Protein AF-A0A7V9TBC5-F1 (afdb_monomer)

pLDDT: mean 76.81, std 22.96, range [33.22, 98.06]

Nearest PDB structures (foldseek):
  3rsm-assembly1_A  TM=4.789E-01  e=1.486E-01  Pseudomonas aeruginosa
  1k2y-assembly1_X  TM=3.324E-01  e=2.101E-01  Pseudomonas aeruginosa
  2fkm-assembly1_X  TM=3.530E-01  e=4.716E-01  Pseudomonas aeruginosa
  2f7l-assembly1_A  TM=4.550E-01  e=7.484E-01  Sulfurisphaera tokodaii
  3uw2-assembly1_A  TM=4.011E-01  e=8.899E-01  Burkholderia thailandensis E264

Foldseek 3Di:
DDDDDDDDDDDPPPPPPPPPPDDDLQDLVNVQVVQWAFPAWDADPVGQIWTKTKGQAALVVVVVVSCVSAPFQFWDQDPQGIWGHHPFWIWGWGQDPPNRIIMITIGTPVSRQVVCCVVCVNDTDDDPDPHPPPPDDDDPPDD

Structure (mmCIF, N/CA/C/O backbone):
data_AF-A0A7V9TBC5-F1
#
_entry.id   AF-A0A7V9TBC5-F1
#
loop_
_atom_site.group_PDB
_atom_site.id
_atom_site.type_symbol
_atom_site.label_atom_id
_atom_site.label_alt_id
_atom_site.label_comp_id
_atom_site.label_asym_id
_atom_site.label_entity_id
_atom_site.label_seq_id
_atom_site.pdbx_PDB_ins_code
_atom_site.Cartn_x
_atom_site.Cartn_y
_atom_site.Cartn_z
_atom_site.occupancy
_atom_site.B_iso_or_equiv
_atom_site.auth_seq_id
_atom_site.auth_comp_id
_atom_site.auth_asym_id
_atom_site.auth_atom_id
_atom_site.pdbx_PDB_model_num
ATOM 1 N N . MET A 1 1 ? -23.767 -55.597 24.411 1.00 37.78 1 MET A N 1
ATOM 2 C CA . MET A 1 1 ? -22.434 -55.248 23.877 1.00 37.78 1 MET A CA 1
ATOM 3 C C . MET A 1 1 ? -22.342 -53.733 23.796 1.00 37.78 1 MET A C 1
ATOM 5 O O . MET A 1 1 ? -23.174 -53.163 23.113 1.00 37.78 1 MET A O 1
ATOM 9 N N . LYS A 1 2 ? -21.402 -53.155 24.565 1.00 33.22 2 LYS A N 1
ATOM 10 C CA . LYS A 1 2 ? -20.698 -51.860 24.407 1.00 33.22 2 LYS A CA 1
ATOM 11 C C . LYS A 1 2 ? -21.529 -50.672 23.882 1.00 33.22 2 LYS A C 1
ATOM 13 O O . LYS A 1 2 ? -21.899 -50.644 22.720 1.00 33.22 2 LYS A O 1
ATOM 18 N N . SER A 1 3 ? -21.902 -49.723 24.746 1.00 36.69 3 SER A N 1
ATOM 19 C CA . SER A 1 3 ? -21.125 -48.486 25.004 1.00 36.69 3 SER A CA 1
ATOM 20 C C . SER A 1 3 ? -20.846 -47.744 23.686 1.00 36.69 3 SER A C 1
ATOM 22 O O . SER A 1 3 ? -20.111 -48.254 22.853 1.00 36.69 3 SER A O 1
ATOM 24 N N . ILE A 1 4 ? -21.381 -46.548 23.446 1.00 42.41 4 ILE A N 1
ATOM 25 C CA . ILE A 1 4 ? -20.776 -45.307 23.948 1.00 42.41 4 ILE A CA 1
ATOM 26 C C . ILE A 1 4 ? -21.774 -44.142 23.778 1.00 42.41 4 ILE A C 1
ATOM 28 O O . ILE A 1 4 ? -22.204 -43.824 22.673 1.00 42.41 4 ILE A O 1
ATOM 32 N N . LEU A 1 5 ? -22.091 -43.495 24.900 1.00 42.94 5 LEU A N 1
ATOM 33 C CA . LEU A 1 5 ? -22.473 -42.088 24.982 1.00 42.94 5 LEU A CA 1
ATOM 34 C C . LEU A 1 5 ? -21.192 -41.255 24.840 1.00 42.94 5 LEU A C 1
ATOM 36 O O . LEU A 1 5 ? -20.307 -41.400 25.681 1.00 42.94 5 LEU A O 1
ATOM 40 N N . ILE A 1 6 ? -21.100 -40.364 23.850 1.00 44.59 6 ILE A N 1
ATOM 41 C CA . ILE A 1 6 ? -20.259 -39.160 23.947 1.00 44.59 6 ILE A CA 1
ATOM 42 C C . ILE A 1 6 ? -21.130 -37.970 23.557 1.00 44.59 6 ILE A C 1
ATOM 44 O O . ILE A 1 6 ? -21.448 -37.739 22.394 1.00 44.59 6 ILE A O 1
ATOM 48 N N . ALA A 1 7 ? -21.548 -37.260 24.597 1.00 40.09 7 ALA A N 1
ATOM 49 C CA . ALA A 1 7 ? -21.938 -35.866 24.553 1.00 40.09 7 ALA A CA 1
ATOM 50 C C . ALA A 1 7 ? -20.683 -34.971 24.504 1.00 40.09 7 ALA A C 1
ATOM 52 O O . ALA A 1 7 ? -19.588 -35.439 24.812 1.00 40.09 7 ALA A O 1
ATOM 53 N N . LEU A 1 8 ? -20.903 -33.673 24.245 1.00 38.28 8 LEU A N 1
ATOM 54 C CA . LEU A 1 8 ? -19.927 -32.569 24.223 1.00 38.28 8 LEU A CA 1
ATOM 55 C C . LEU A 1 8 ? -18.965 -32.599 23.027 1.00 38.28 8 LEU A C 1
ATOM 57 O O . LEU A 1 8 ? -18.506 -33.645 22.606 1.00 38.28 8 LEU A O 1
ATOM 61 N N . ALA A 1 9 ? -18.501 -31.499 22.458 1.00 37.81 9 ALA A N 1
ATOM 62 C CA . ALA A 1 9 ? -18.760 -30.065 22.500 1.00 37.81 9 ALA A CA 1
ATOM 63 C C . ALA A 1 9 ? -17.733 -29.490 21.493 1.00 37.81 9 ALA A C 1
ATOM 65 O O . ALA A 1 9 ? -16.759 -30.163 21.167 1.00 37.81 9 ALA A O 1
ATOM 66 N N . LEU A 1 10 ? -17.896 -28.237 21.062 1.00 42.50 10 LEU A N 1
ATOM 67 C CA . LEU A 1 10 ? -16.826 -27.432 20.445 1.00 42.50 10 LEU A CA 1
ATOM 68 C C . LEU A 1 10 ? -16.307 -27.885 19.070 1.00 42.50 10 LEU A C 1
ATOM 70 O O . LEU A 1 10 ? -15.220 -28.435 18.983 1.00 42.50 10 LEU A O 1
ATOM 74 N N . ILE A 1 11 ? -16.971 -27.459 17.990 1.00 45.16 11 ILE A N 1
ATOM 75 C CA . ILE A 1 11 ? -16.248 -26.859 16.848 1.00 45.16 11 ILE A CA 1
ATOM 76 C C . ILE A 1 11 ? -17.048 -25.646 16.336 1.00 45.16 11 ILE A C 1
ATOM 78 O O . ILE A 1 11 ? -17.446 -25.546 15.179 1.00 45.16 11 ILE A O 1
ATOM 82 N N . GLY A 1 12 ? -17.312 -24.697 17.236 1.00 40.31 12 GLY A N 1
ATOM 83 C CA . GLY A 1 12 ? -17.426 -23.296 16.836 1.00 40.31 12 GLY A CA 1
ATOM 84 C C . GLY A 1 12 ? -16.008 -22.783 16.576 1.00 40.31 12 GLY A C 1
ATOM 85 O O . GLY A 1 12 ? -15.129 -23.037 17.391 1.00 40.31 12 GLY A O 1
ATOM 86 N N . ALA A 1 13 ? -15.789 -22.106 15.446 1.00 46.34 13 ALA A N 1
ATOM 87 C CA . ALA A 1 13 ? -14.497 -21.590 14.953 1.00 46.34 13 ALA A CA 1
ATOM 88 C C . ALA A 1 13 ? -13.567 -22.556 14.174 1.00 46.34 13 ALA A C 1
ATOM 90 O O . ALA A 1 13 ? -12.395 -22.249 13.990 1.00 46.34 13 ALA A O 1
ATOM 91 N N . GLY A 1 14 ? -14.074 -23.671 13.631 1.00 34.66 14 GLY A N 1
ATOM 92 C CA . GLY A 1 14 ? -13.316 -24.524 12.687 1.00 34.66 14 GLY A CA 1
ATOM 93 C C . GLY A 1 14 ? -13.740 -24.419 11.213 1.00 34.66 14 GLY A C 1
ATOM 94 O O . GLY A 1 14 ? -13.066 -24.950 10.337 1.00 34.66 14 GLY A O 1
ATOM 95 N N . GLY A 1 15 ? -14.854 -23.738 10.921 1.00 37.12 15 GLY A N 1
ATOM 96 C CA . GLY A 1 15 ? -15.493 -23.747 9.595 1.00 37.12 15 GLY A CA 1
ATOM 97 C C . GLY A 1 15 ? -14.903 -22.797 8.545 1.00 37.12 15 GLY A C 1
ATOM 98 O O . GLY A 1 15 ? -15.293 -22.872 7.386 1.00 37.12 15 GLY A O 1
ATOM 99 N N . LEU A 1 16 ? -13.967 -21.917 8.913 1.00 51.25 16 LEU A N 1
ATOM 100 C CA . LEU A 1 16 ? -13.385 -20.928 7.986 1.00 51.25 16 LEU A CA 1
ATOM 101 C C . LEU A 1 16 ? -11.979 -21.296 7.484 1.00 51.25 16 LEU A C 1
ATOM 103 O O . LEU A 1 16 ? -11.445 -20.611 6.618 1.00 51.25 16 LEU A O 1
ATOM 107 N N . GLY A 1 17 ? -11.378 -22.372 8.004 1.00 44.44 17 GLY A N 1
ATOM 108 C CA . GLY A 1 17 ? -9.980 -22.715 7.719 1.00 44.44 17 GLY A CA 1
ATOM 109 C C . GLY A 1 17 ? -9.754 -23.679 6.551 1.00 44.44 17 GLY A C 1
ATOM 110 O O . GLY A 1 17 ? -8.648 -23.723 6.023 1.00 44.44 17 GLY A O 1
ATOM 111 N N . LEU A 1 18 ? -10.765 -24.451 6.129 1.00 45.06 18 LEU A N 1
ATOM 112 C CA . LEU A 1 18 ? -10.540 -25.575 5.203 1.00 45.06 18 LEU A CA 1
ATOM 113 C C . LEU A 1 18 ? -10.957 -25.333 3.744 1.00 45.06 18 LEU A C 1
ATOM 115 O O . LEU A 1 18 ? -10.653 -26.159 2.890 1.00 45.06 18 LEU A O 1
ATOM 119 N N . PHE A 1 19 ? -11.609 -24.211 3.425 1.00 47.44 19 PHE A N 1
ATOM 120 C CA . PHE A 1 19 ? -12.042 -23.924 2.046 1.00 47.44 19 PHE A CA 1
ATOM 121 C C . PHE A 1 19 ? -10.974 -23.246 1.171 1.00 47.44 19 PHE A C 1
ATOM 123 O O . PHE A 1 19 ? -11.172 -23.082 -0.030 1.00 47.44 19 PHE A O 1
ATOM 130 N N . TRP A 1 20 ? -9.822 -22.882 1.739 1.00 46.56 20 TRP A N 1
ATOM 131 C CA . TRP A 1 20 ? -8.778 -22.127 1.034 1.00 46.56 20 TRP A CA 1
ATOM 132 C C . TRP A 1 20 ? -7.728 -22.981 0.309 1.00 46.56 20 TRP A C 1
ATOM 134 O O . TRP A 1 20 ? -6.818 -22.436 -0.310 1.00 46.56 20 TRP A O 1
ATOM 144 N N . VAL A 1 21 ? -7.829 -24.313 0.352 1.00 49.62 21 VAL A N 1
ATOM 145 C CA . VAL A 1 21 ? -6.739 -25.184 -0.125 1.00 49.62 21 VAL A CA 1
ATOM 146 C C . VAL A 1 21 ? -6.696 -25.327 -1.657 1.00 49.62 21 VAL A C 1
ATOM 148 O O . VAL A 1 21 ? -5.642 -25.660 -2.190 1.00 49.62 21 VAL A O 1
ATOM 151 N N . LEU A 1 22 ? -7.776 -25.036 -2.396 1.00 49.25 22 LEU A N 1
ATOM 152 C CA . LEU A 1 22 ? -7.843 -25.293 -3.852 1.00 49.25 22 LEU A CA 1
ATOM 153 C C . LEU A 1 22 ? -8.543 -24.194 -4.679 1.00 49.25 22 LEU A C 1
ATOM 155 O O . LEU A 1 22 ? -8.972 -24.446 -5.803 1.00 49.25 22 LEU A O 1
ATOM 159 N N . GLY A 1 23 ? -8.665 -22.973 -4.151 1.00 42.50 23 GLY A N 1
ATOM 160 C CA . GLY A 1 23 ? -9.149 -21.832 -4.935 1.00 42.50 23 GLY A CA 1
ATOM 161 C C . GLY A 1 23 ? -8.077 -21.312 -5.906 1.00 42.50 23 GLY A C 1
ATOM 162 O O . GLY A 1 23 ? -6.883 -21.450 -5.616 1.00 42.50 23 GLY A O 1
ATOM 163 N N . PRO A 1 24 ? -8.452 -20.701 -7.049 1.00 49.41 24 PRO A N 1
ATOM 164 C CA . PRO A 1 24 ? -7.499 -19.933 -7.848 1.00 49.41 24 PRO A CA 1
ATOM 165 C C . PRO A 1 24 ? -6.772 -18.955 -6.920 1.00 49.41 24 PRO A C 1
ATOM 167 O O . PRO A 1 24 ? -7.405 -18.327 -6.072 1.00 49.41 24 PRO A O 1
ATOM 170 N N . ARG A 1 25 ? -5.439 -18.881 -7.030 1.00 62.03 25 ARG A N 1
ATOM 171 C CA . ARG A 1 25 ? -4.626 -17.953 -6.234 1.00 62.03 25 ARG A CA 1
ATOM 172 C C . ARG A 1 25 ? -5.065 -16.533 -6.592 1.00 62.03 25 ARG A C 1
ATOM 174 O O . ARG A 1 25 ? -4.613 -16.004 -7.603 1.00 62.03 25 ARG A O 1
ATOM 181 N N . GLU A 1 26 ? -5.988 -15.976 -5.809 1.00 78.81 26 GLU A N 1
ATOM 182 C CA . GLU A 1 26 ? -6.455 -14.593 -5.918 1.00 78.81 26 GLU A CA 1
ATOM 183 C C . GLU A 1 26 ? -5.215 -13.694 -5.961 1.00 78.81 26 GLU A C 1
ATOM 185 O O . GLU A 1 26 ? -4.265 -13.905 -5.201 1.00 78.81 26 GLU A O 1
ATOM 190 N N . SER A 1 27 ? -5.140 -12.767 -6.913 1.00 88.31 27 SER A N 1
ATOM 191 C CA . SER A 1 27 ? -4.017 -11.838 -6.954 1.00 88.31 27 SER A CA 1
ATOM 192 C C . SER A 1 27 ? -4.255 -10.686 -5.977 1.00 88.31 27 SER A C 1
ATOM 194 O O . SER A 1 27 ? -5.389 -10.366 -5.632 1.00 88.31 27 SER A O 1
ATOM 196 N N . VAL A 1 28 ? -3.186 -9.988 -5.584 1.00 91.94 28 VAL A N 1
ATOM 197 C CA . VAL A 1 28 ? -3.285 -8.753 -4.780 1.00 91.94 28 VAL A CA 1
ATOM 198 C C . VAL A 1 28 ? -4.228 -7.730 -5.426 1.00 91.94 28 VAL A C 1
ATOM 200 O O . VAL A 1 28 ? -4.934 -7.008 -4.726 1.00 91.94 28 VAL A O 1
ATOM 203 N N . ARG A 1 29 ? -4.249 -7.676 -6.764 1.00 93.44 29 ARG A N 1
ATOM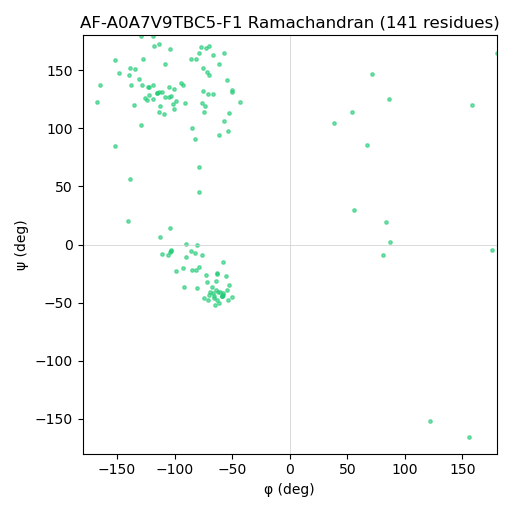 204 C CA . ARG A 1 29 ? -5.168 -6.822 -7.519 1.00 93.44 29 ARG A CA 1
ATOM 205 C C . ARG A 1 29 ? -6.613 -7.257 -7.314 1.00 93.44 29 ARG A C 1
ATOM 207 O O . ARG A 1 29 ? -7.419 -6.426 -6.918 1.00 93.44 29 ARG A O 1
ATOM 214 N N . ASP A 1 30 ? -6.905 -8.538 -7.522 1.00 93.00 30 ASP A N 1
ATOM 215 C CA . ASP A 1 30 ? -8.263 -9.076 -7.384 1.00 93.00 30 ASP A CA 1
ATOM 216 C C . ASP A 1 30 ? -8.790 -8.875 -5.958 1.00 93.00 30 ASP A C 1
ATOM 218 O O . ASP A 1 30 ? -9.924 -8.436 -5.768 1.00 93.00 30 ASP A O 1
ATOM 222 N N . TYR A 1 31 ? -7.932 -9.084 -4.954 1.00 93.06 31 TYR A N 1
ATOM 223 C CA . TYR A 1 31 ? -8.268 -8.831 -3.556 1.00 93.06 31 TYR A CA 1
ATOM 224 C C . TYR A 1 31 ? -8.658 -7.366 -3.311 1.00 93.06 31 TYR A C 1
ATOM 226 O O . TYR A 1 31 ? -9.645 -7.086 -2.623 1.00 93.06 31 TYR A O 1
ATOM 234 N N . LEU A 1 32 ? -7.904 -6.414 -3.870 1.00 95.19 32 LEU A N 1
ATOM 235 C CA . LEU A 1 32 ? -8.209 -4.985 -3.754 1.00 95.19 32 LEU A CA 1
ATOM 236 C C . LEU A 1 32 ? -9.468 -4.599 -4.535 1.00 95.19 32 LEU A C 1
ATOM 238 O O . LEU A 1 32 ? -10.282 -3.850 -4.003 1.00 95.19 32 LEU A O 1
ATOM 242 N N . ASP A 1 33 ? -9.662 -5.131 -5.741 1.00 95.19 33 ASP A N 1
ATOM 243 C CA . ASP A 1 33 ? -10.858 -4.889 -6.560 1.00 95.19 33 ASP A CA 1
ATOM 244 C C . ASP A 1 33 ? -12.133 -5.435 -5.893 1.00 95.19 33 ASP A C 1
ATOM 246 O O . ASP A 1 33 ? -13.209 -4.858 -6.035 1.00 95.19 33 ASP A O 1
ATOM 250 N N . LYS A 1 34 ? -12.014 -6.521 -5.122 1.00 94.81 34 LYS A N 1
ATOM 251 C CA . LYS A 1 34 ? -13.117 -7.128 -4.369 1.00 94.81 34 LYS A CA 1
ATOM 252 C C . LYS A 1 34 ? -13.412 -6.422 -3.046 1.00 94.81 34 LYS A C 1
ATOM 254 O O . LYS A 1 34 ? -14.567 -6.354 -2.629 1.00 94.81 34 LYS A O 1
ATOM 259 N N . THR A 1 35 ? -12.377 -5.955 -2.350 1.00 94.94 35 THR A N 1
ATOM 260 C CA . THR A 1 35 ? -12.490 -5.466 -0.961 1.00 94.94 35 THR A CA 1
ATOM 261 C C . THR A 1 35 ? -12.583 -3.943 -0.871 1.00 94.94 35 THR A C 1
ATOM 263 O O . THR A 1 35 ? -13.071 -3.410 0.127 1.00 94.94 35 THR A O 1
ATOM 266 N N . CYS A 1 36 ? -12.107 -3.233 -1.891 1.00 96.56 36 CYS A N 1
ATOM 267 C CA . CYS A 1 36 ? -12.031 -1.780 -1.927 1.00 96.56 36 CYS A CA 1
ATOM 268 C C . CYS A 1 36 ? -12.701 -1.227 -3.187 1.00 96.56 36 CYS A C 1
ATOM 270 O O . CYS A 1 36 ? -12.855 -1.903 -4.200 1.00 96.56 36 CYS A O 1
ATOM 272 N N . ARG A 1 37 ? -13.063 0.053 -3.149 1.00 97.25 37 ARG A N 1
ATOM 273 C CA . ARG A 1 37 ? -13.610 0.763 -4.304 1.00 97.25 37 ARG A CA 1
ATOM 274 C C . ARG A 1 37 ? -12.475 1.417 -5.081 1.00 97.25 37 ARG A C 1
ATOM 276 O O . ARG A 1 37 ? -11.766 2.257 -4.532 1.00 97.25 37 ARG A O 1
ATOM 283 N N . SER A 1 38 ? -12.309 1.089 -6.362 1.00 96.44 38 SER A N 1
ATOM 284 C CA . SER A 1 38 ? -11.339 1.798 -7.207 1.00 96.44 38 SER A CA 1
ATOM 285 C C . SER A 1 38 ? -11.780 3.252 -7.416 1.00 96.44 38 SER A C 1
ATOM 287 O O . SER A 1 38 ? -12.922 3.515 -7.785 1.00 96.44 38 SER A O 1
ATOM 289 N N . THR A 1 39 ? -10.873 4.197 -7.174 1.00 96.75 39 THR A N 1
ATOM 290 C CA . THR A 1 39 ? -11.118 5.647 -7.284 1.00 96.75 39 THR A CA 1
ATOM 291 C C . THR A 1 39 ? -10.343 6.297 -8.432 1.00 96.75 39 THR A C 1
ATOM 293 O O . THR A 1 39 ? -10.370 7.515 -8.586 1.00 96.75 39 THR A O 1
ATOM 296 N N . GLY A 1 40 ? -9.664 5.496 -9.260 1.00 95.75 40 GLY A N 1
ATOM 297 C CA . GLY A 1 40 ? -8.975 5.945 -10.470 1.00 95.75 40 GLY A CA 1
ATOM 298 C C . GLY A 1 40 ? -7.484 5.618 -10.473 1.00 95.75 40 GLY A C 1
ATOM 299 O O . GLY A 1 40 ? -7.042 4.638 -9.873 1.00 95.75 40 GLY A O 1
ATOM 300 N N . ILE A 1 41 ? -6.705 6.436 -11.182 1.00 96.38 41 ILE A N 1
ATOM 301 C CA . ILE A 1 41 ? -5.254 6.288 -11.325 1.00 96.38 41 ILE A CA 1
ATOM 302 C C . ILE A 1 41 ? -4.565 7.491 -10.676 1.00 96.38 41 ILE A C 1
ATOM 304 O O . ILE A 1 41 ? -4.930 8.640 -10.913 1.00 96.38 41 ILE A O 1
ATOM 308 N N . ALA A 1 42 ? -3.578 7.212 -9.835 1.00 94.75 42 ALA A N 1
ATOM 309 C CA . ALA A 1 42 ? -2.611 8.165 -9.329 1.00 94.75 42 ALA A CA 1
ATOM 310 C C . ALA A 1 42 ? -1.380 8.149 -10.236 1.00 94.75 42 ALA A C 1
ATOM 312 O O . ALA A 1 42 ? -0.905 7.074 -10.605 1.00 94.75 42 ALA A O 1
ATOM 313 N N . THR A 1 43 ? -0.853 9.325 -10.549 1.00 93.50 43 THR A N 1
ATOM 314 C CA . THR A 1 43 ? 0.376 9.479 -11.328 1.00 93.50 43 THR A CA 1
ATOM 315 C C . THR A 1 43 ? 1.362 10.281 -10.493 1.00 93.50 43 THR A C 1
ATOM 317 O O . THR A 1 43 ? 0.982 11.320 -9.949 1.00 93.50 43 THR A O 1
ATOM 320 N N . ASP A 1 44 ? 2.588 9.789 -10.338 1.00 86.81 44 ASP A N 1
ATOM 321 C CA . ASP A 1 44 ? 3.655 10.553 -9.687 1.00 86.81 44 ASP A CA 1
ATOM 322 C C . ASP A 1 44 ? 4.248 11.597 -10.662 1.00 86.81 44 ASP A C 1
ATOM 324 O O . ASP A 1 44 ? 4.018 11.501 -11.871 1.00 86.81 44 ASP A O 1
ATOM 328 N N . PRO A 1 45 ? 5.019 12.595 -10.189 1.00 83.12 45 PRO A N 1
ATOM 329 C CA . PRO A 1 45 ? 5.639 13.598 -11.061 1.00 83.12 45 PRO A CA 1
ATOM 330 C C . PRO A 1 45 ? 6.523 13.019 -12.180 1.00 83.12 45 PRO A C 1
ATOM 332 O O . PRO A 1 45 ? 6.655 13.641 -13.230 1.00 83.12 45 PRO A O 1
ATOM 335 N N . GLY A 1 46 ? 7.103 11.831 -11.981 1.00 81.94 46 GLY A N 1
ATOM 336 C CA . GLY A 1 46 ? 7.879 11.092 -12.979 1.00 81.94 46 GLY A CA 1
ATOM 337 C C . GLY A 1 46 ? 7.044 10.297 -13.992 1.00 81.94 46 GLY A C 1
ATOM 338 O O . GLY A 1 46 ? 7.614 9.664 -14.877 1.00 81.94 46 GLY A O 1
ATOM 339 N N . GLY A 1 47 ? 5.709 10.318 -13.897 1.00 88.62 47 GLY A N 1
ATOM 340 C CA . GLY A 1 47 ? 4.798 9.668 -14.846 1.00 88.62 47 GLY A CA 1
ATOM 341 C C . GLY A 1 47 ? 4.482 8.196 -14.555 1.00 88.62 47 GLY A C 1
ATOM 342 O O . GLY A 1 47 ? 3.731 7.567 -15.307 1.00 88.62 47 GLY A O 1
ATOM 343 N N . SER A 1 48 ? 5.000 7.631 -13.467 1.00 90.44 48 SER A N 1
ATOM 344 C CA . SER A 1 48 ? 4.645 6.289 -12.998 1.00 90.44 48 SER A CA 1
ATOM 345 C C . SER A 1 48 ? 3.219 6.294 -12.467 1.00 90.44 48 SER A C 1
ATOM 347 O O . SER A 1 48 ? 2.744 7.273 -11.890 1.00 90.44 48 SER A O 1
ATOM 349 N N . ARG A 1 49 ? 2.512 5.182 -12.665 1.00 93.75 49 ARG A N 1
ATOM 350 C CA . ARG A 1 49 ? 1.081 5.083 -12.374 1.00 93.75 49 ARG A CA 1
ATOM 351 C C . ARG A 1 49 ? 0.815 4.030 -11.313 1.00 93.75 49 ARG A C 1
ATOM 353 O O . ARG A 1 49 ? 1.328 2.919 -11.397 1.00 93.75 49 ARG A O 1
ATOM 360 N N . ALA A 1 50 ? -0.068 4.354 -10.380 1.00 96.38 50 ALA A N 1
ATOM 361 C CA . ALA A 1 50 ? -0.644 3.407 -9.442 1.00 96.38 50 ALA A CA 1
ATOM 362 C C . ALA A 1 50 ? -2.166 3.527 -9.468 1.00 96.38 50 ALA A C 1
ATOM 364 O O . ALA A 1 50 ? -2.719 4.625 -9.470 1.00 96.38 50 ALA A O 1
ATOM 365 N N . ARG A 1 51 ? -2.879 2.406 -9.462 1.00 97.25 51 ARG A N 1
ATOM 366 C CA . ARG A 1 51 ? -4.328 2.418 -9.277 1.00 97.25 51 ARG A CA 1
ATOM 367 C C . ARG A 1 51 ? -4.645 2.782 -7.833 1.00 97.25 51 ARG A C 1
ATOM 369 O O . ARG A 1 51 ? -4.091 2.188 -6.912 1.00 97.25 51 ARG A O 1
ATOM 376 N N . ARG A 1 52 ? -5.530 3.757 -7.649 1.00 98.06 52 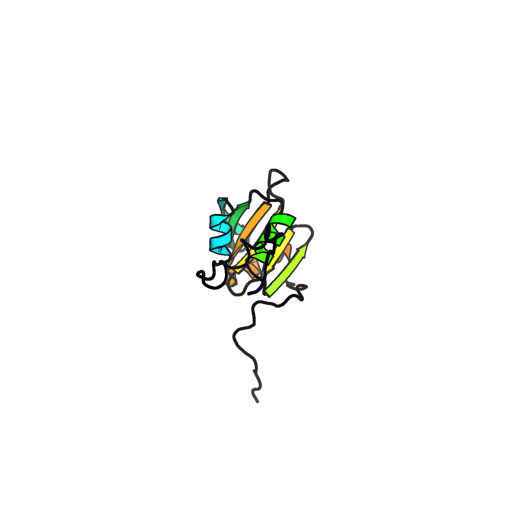ARG A N 1
ATOM 377 C CA . ARG A 1 52 ? -5.980 4.222 -6.340 1.00 98.06 52 ARG A CA 1
ATOM 378 C C . ARG A 1 52 ? -7.271 3.508 -5.949 1.00 98.06 52 ARG A C 1
ATOM 380 O O . ARG A 1 52 ? -8.171 3.321 -6.774 1.00 98.06 52 ARG A O 1
ATOM 387 N N . TYR A 1 53 ? -7.351 3.144 -4.680 1.00 98.06 53 TYR A N 1
ATOM 388 C CA . TYR A 1 53 ? -8.497 2.513 -4.051 1.00 98.06 53 TYR A CA 1
ATOM 389 C C . TYR A 1 53 ? -8.846 3.231 -2.754 1.00 98.06 53 TYR A C 1
ATOM 391 O O . TYR A 1 53 ? -7.956 3.629 -2.006 1.00 98.06 53 TYR A O 1
ATOM 399 N N . ASP A 1 54 ? -10.139 3.343 -2.487 1.00 97.88 54 ASP A N 1
ATOM 400 C CA . ASP A 1 54 ? -10.705 3.693 -1.190 1.00 97.88 54 ASP A CA 1
ATOM 401 C C . ASP A 1 54 ? -11.183 2.405 -0.508 1.00 97.88 54 ASP A C 1
ATOM 403 O O . ASP A 1 54 ? -12.046 1.690 -1.027 1.00 97.88 54 ASP A O 1
ATOM 407 N N . CYS A 1 55 ? -10.568 2.074 0.622 1.00 96.62 55 CYS A N 1
ATOM 408 C CA . CYS A 1 55 ? -10.805 0.843 1.359 1.00 96.62 55 CYS A CA 1
ATOM 409 C C . CYS A 1 55 ? -11.566 1.155 2.658 1.00 96.62 55 CYS A C 1
ATOM 411 O O . CYS A 1 55 ? -11.068 1.948 3.463 1.00 96.62 55 CYS A O 1
ATOM 413 N N . PRO A 1 56 ? -12.707 0.489 2.938 1.00 96.62 56 PRO A N 1
ATOM 414 C CA . PRO A 1 56 ? -13.546 0.746 4.117 1.00 96.62 56 PRO A CA 1
ATOM 415 C C . PRO A 1 56 ? -12.970 0.101 5.394 1.00 96.62 56 PRO A C 1
ATOM 417 O O . PRO A 1 56 ? -13.656 -0.605 6.134 1.00 96.62 56 PRO A O 1
ATOM 420 N N . ARG A 1 57 ? -11.661 0.253 5.609 1.00 95.19 57 ARG A N 1
ATOM 421 C CA . ARG A 1 57 ? -10.889 -0.294 6.730 1.00 95.19 57 ARG A CA 1
ATOM 422 C C . ARG A 1 57 ? -9.752 0.656 7.072 1.00 95.19 57 ARG A C 1
ATOM 424 O O . ARG A 1 57 ? -9.151 1.238 6.171 1.00 95.19 57 ARG A O 1
ATOM 431 N N . THR A 1 58 ? -9.379 0.722 8.349 1.00 96.81 58 THR A N 1
ATOM 432 C CA . THR A 1 58 ? -8.220 1.516 8.783 1.00 96.81 58 THR A CA 1
ATOM 433 C C . THR A 1 58 ? -6.931 1.007 8.125 1.00 96.81 58 THR A C 1
ATOM 435 O O . THR A 1 58 ? -6.836 -0.186 7.811 1.00 96.81 58 THR A O 1
ATOM 438 N N . PRO A 1 59 ? -5.885 1.845 7.979 1.00 96.19 59 PRO A N 1
ATOM 439 C CA . PRO A 1 59 ? -4.633 1.430 7.340 1.00 96.19 59 PRO A CA 1
ATOM 440 C C . PRO A 1 59 ? -4.012 0.182 7.977 1.00 96.19 59 PRO A C 1
ATOM 442 O O . PRO A 1 59 ? -3.542 -0.716 7.277 1.00 96.19 59 PRO A O 1
ATOM 445 N N . LYS A 1 60 ? -4.072 0.077 9.312 1.00 94.88 60 LYS A N 1
ATOM 446 C CA . LYS A 1 60 ? -3.576 -1.084 10.064 1.00 94.88 60 LYS A CA 1
ATOM 447 C C . LYS A 1 60 ? -4.380 -2.350 9.759 1.00 94.88 60 LYS A C 1
ATOM 449 O O . LYS A 1 60 ? -3.784 -3.397 9.516 1.00 94.88 60 LYS A O 1
ATOM 454 N N . ALA A 1 61 ? -5.711 -2.256 9.758 1.00 95.12 61 ALA A N 1
ATOM 455 C CA . ALA A 1 61 ? -6.584 -3.392 9.471 1.00 95.12 61 ALA A CA 1
ATOM 456 C C . ALA A 1 61 ? -6.446 -3.857 8.016 1.00 95.12 61 ALA A C 1
ATOM 458 O O . ALA A 1 61 ? -6.352 -5.057 7.765 1.00 95.12 61 ALA A O 1
ATOM 459 N N . MET A 1 62 ? -6.365 -2.920 7.068 1.00 96.88 62 MET A N 1
ATOM 460 C CA . MET A 1 62 ? -6.183 -3.231 5.652 1.00 96.88 62 MET A CA 1
ATOM 461 C C . MET A 1 62 ? -4.821 -3.879 5.381 1.00 96.88 62 MET A C 1
ATOM 463 O O . MET A 1 62 ? -4.746 -4.908 4.716 1.00 96.88 62 MET A O 1
ATOM 467 N N . THR A 1 63 ? -3.750 -3.340 5.972 1.00 95.00 63 THR A N 1
ATOM 468 C CA . THR A 1 63 ? -2.404 -3.933 5.894 1.00 95.00 63 THR A CA 1
ATOM 469 C C . THR A 1 63 ? -2.385 -5.351 6.465 1.00 95.00 63 THR A C 1
ATOM 471 O O . THR A 1 63 ? -1.797 -6.249 5.869 1.00 95.00 63 THR A O 1
ATOM 474 N N . GLY A 1 64 ? -3.021 -5.571 7.621 1.00 92.50 64 GLY A N 1
ATOM 475 C CA . GLY A 1 64 ? -3.120 -6.894 8.240 1.00 92.50 64 GLY A CA 1
ATOM 476 C C . GLY A 1 64 ? -3.855 -7.894 7.351 1.00 92.50 64 GLY A C 1
ATOM 477 O O . GLY A 1 64 ? -3.313 -8.956 7.059 1.00 92.50 64 GLY A O 1
ATOM 478 N N . ALA A 1 65 ? -5.033 -7.510 6.859 1.00 92.62 65 ALA A N 1
ATOM 479 C CA . ALA A 1 65 ? -5.861 -8.354 6.007 1.00 92.62 65 ALA A CA 1
ATOM 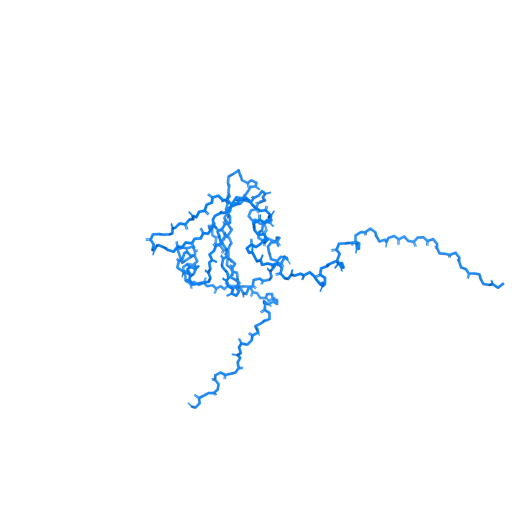480 C C . ALA A 1 65 ? -5.162 -8.704 4.683 1.00 92.62 65 ALA A C 1
ATOM 482 O O . ALA A 1 65 ? -5.179 -9.858 4.260 1.00 92.62 65 ALA A O 1
ATOM 483 N N . LEU A 1 66 ? -4.462 -7.741 4.073 1.00 90.94 66 LEU A N 1
ATOM 484 C CA . LEU A 1 66 ? -3.712 -7.984 2.844 1.00 90.94 66 LEU A CA 1
ATOM 485 C C . LEU A 1 66 ? -2.518 -8.925 3.068 1.00 90.94 66 LEU A C 1
ATOM 487 O O . LEU A 1 66 ? -2.247 -9.764 2.220 1.00 90.94 66 LEU A O 1
ATOM 491 N N . ARG A 1 67 ? -1.828 -8.833 4.215 1.00 90.12 67 ARG A N 1
ATOM 492 C CA . ARG A 1 67 ? -0.717 -9.735 4.598 1.00 90.12 67 ARG A CA 1
ATOM 493 C C . ARG A 1 67 ? -1.171 -11.142 4.984 1.00 90.12 67 ARG A C 1
ATOM 495 O O . ARG A 1 67 ? -0.378 -12.091 4.962 1.00 90.12 67 ARG A O 1
ATOM 502 N N . GLU A 1 68 ? -2.407 -11.263 5.444 1.00 88.12 68 GLU A N 1
ATOM 503 C CA . GLU A 1 68 ? -3.038 -12.543 5.736 1.00 88.12 68 GLU A CA 1
ATOM 504 C C . GLU A 1 68 ? -3.418 -13.253 4.436 1.00 88.12 68 GLU A C 1
ATOM 506 O O . GLU A 1 68 ? -3.052 -14.414 4.267 1.00 88.12 68 GLU A O 1
ATOM 511 N N . ALA A 1 69 ? -4.031 -12.526 3.496 1.00 88.56 69 ALA A N 1
ATOM 512 C CA . ALA A 1 69 ? -4.409 -13.038 2.181 1.00 88.56 69 ALA A CA 1
ATOM 513 C C . ALA A 1 69 ? -3.201 -13.312 1.266 1.00 88.56 69 ALA A C 1
ATOM 515 O O . ALA A 1 69 ? -3.126 -14.356 0.619 1.00 88.56 69 ALA A O 1
ATOM 516 N N . HIS A 1 70 ? -2.226 -12.398 1.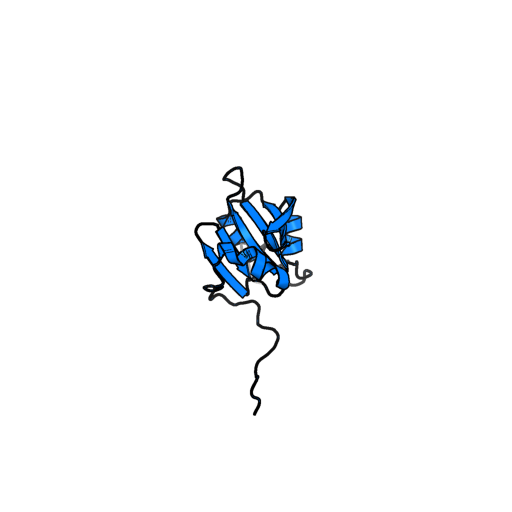232 1.00 88.31 70 HIS A N 1
ATOM 517 C CA . HIS A 1 70 ? -1.047 -12.474 0.370 1.00 88.31 70 HIS A CA 1
ATOM 518 C C . HIS A 1 70 ? 0.215 -12.127 1.159 1.00 88.31 70 HIS A C 1
ATOM 520 O O . HIS A 1 70 ? 0.367 -11.018 1.677 1.00 88.31 70 HIS A O 1
ATOM 526 N N . LYS A 1 71 ? 1.167 -13.061 1.225 1.00 87.12 71 LYS A N 1
ATOM 527 C CA . LYS A 1 71 ? 2.442 -12.824 1.910 1.00 87.12 71 LYS A CA 1
ATOM 528 C C . LYS A 1 71 ? 3.318 -11.886 1.074 1.00 87.12 71 LYS A C 1
ATOM 530 O O . LYS A 1 71 ? 3.651 -12.241 -0.051 1.00 87.12 71 LYS A O 1
ATOM 535 N N . PRO A 1 72 ? 3.698 -10.699 1.579 1.00 88.81 72 PRO A N 1
ATOM 536 C CA . PRO A 1 72 ? 4.605 -9.826 0.849 1.00 88.81 72 PRO A CA 1
ATOM 537 C C . PRO A 1 72 ? 6.027 -10.401 0.860 1.00 88.81 72 PRO A C 1
ATOM 539 O O . PRO A 1 72 ? 6.454 -11.028 1.832 1.00 88.81 72 PRO A O 1
ATOM 542 N N . ALA A 1 73 ? 6.774 -10.149 -0.211 1.00 85.62 73 ALA A N 1
ATOM 543 C CA . ALA A 1 73 ? 8.209 -10.401 -0.276 1.00 85.62 73 ALA A CA 1
ATOM 544 C C . ALA A 1 73 ? 8.993 -9.401 0.586 1.00 85.62 73 ALA A C 1
ATOM 546 O O . ALA A 1 73 ? 10.035 -9.747 1.131 1.00 85.62 73 ALA A O 1
ATOM 547 N N . ASP A 1 74 ? 8.497 -8.167 0.715 1.00 86.75 74 ASP A N 1
ATOM 548 C CA . ASP A 1 74 ? 9.077 -7.165 1.607 1.00 86.75 74 ASP A CA 1
ATOM 549 C C . ASP A 1 74 ? 8.028 -6.165 2.108 1.00 86.75 74 ASP A C 1
ATOM 551 O O . ASP A 1 74 ? 6.981 -5.973 1.488 1.00 86.75 74 ASP A O 1
ATOM 555 N N . GLN A 1 75 ? 8.314 -5.506 3.225 1.00 90.12 75 GLN A N 1
ATOM 556 C CA . GLN A 1 75 ? 7.472 -4.471 3.808 1.00 90.12 75 GLN A CA 1
ATOM 557 C C . GLN A 1 75 ? 8.326 -3.326 4.334 1.00 90.12 75 GLN A C 1
ATOM 559 O O . GLN A 1 75 ? 9.392 -3.528 4.916 1.00 90.12 75 GLN A O 1
ATOM 564 N N . ARG 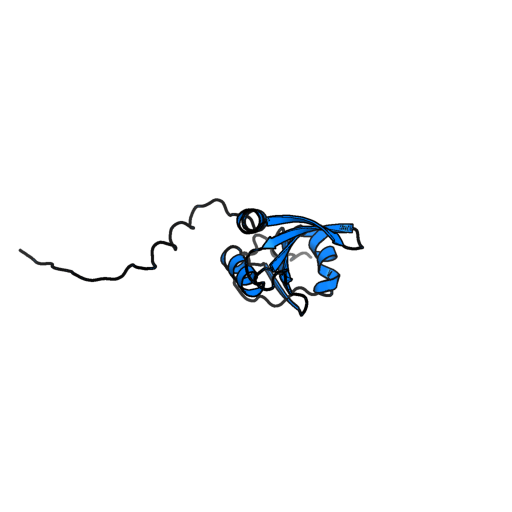A 1 76 ? 7.780 -2.117 4.234 1.00 89.12 76 ARG A N 1
ATOM 565 C CA . ARG A 1 76 ? 8.262 -0.961 4.970 1.00 89.12 76 ARG A CA 1
ATOM 566 C C . ARG A 1 76 ? 7.113 -0.136 5.519 1.00 89.12 76 ARG A C 1
ATOM 568 O O . ARG A 1 76 ? 6.152 0.143 4.815 1.00 89.12 76 ARG A O 1
ATOM 575 N N . THR A 1 77 ? 7.241 0.304 6.761 1.00 91.31 77 THR A N 1
ATOM 576 C CA . THR A 1 77 ? 6.313 1.261 7.366 1.00 91.31 77 THR A CA 1
ATOM 577 C C . THR A 1 77 ? 7.038 2.585 7.573 1.00 91.31 77 THR A C 1
ATOM 579 O O . THR A 1 77 ? 8.163 2.612 8.070 1.00 91.31 77 THR A O 1
ATOM 582 N N . THR A 1 78 ? 6.409 3.676 7.151 1.00 90.19 78 THR A N 1
ATOM 583 C CA . THR A 1 78 ? 6.887 5.053 7.314 1.00 90.19 78 THR A CA 1
ATOM 584 C C . THR A 1 78 ? 5.777 5.905 7.929 1.00 90.19 78 THR A C 1
ATOM 586 O O . THR A 1 78 ? 4.677 5.415 8.188 1.00 90.19 78 THR A O 1
ATOM 589 N N . THR A 1 79 ? 6.041 7.189 8.164 1.00 89.56 79 THR A N 1
ATOM 590 C CA . THR A 1 79 ? 5.017 8.138 8.632 1.00 89.56 79 THR A CA 1
ATOM 591 C C . THR A 1 79 ? 3.882 8.329 7.624 1.00 89.56 79 THR A C 1
ATOM 593 O O . THR A 1 79 ? 2.768 8.654 8.019 1.00 89.56 79 THR A O 1
ATOM 596 N N . SER A 1 80 ? 4.134 8.090 6.333 1.00 91.00 80 SER A N 1
ATOM 597 C CA . SER A 1 80 ? 3.128 8.216 5.273 1.00 91.00 80 SER A CA 1
ATOM 598 C C . SER A 1 80 ? 2.206 6.999 5.155 1.00 91.00 80 SER A C 1
ATOM 600 O O . SER A 1 80 ? 1.113 7.118 4.605 1.00 91.00 80 SER A O 1
ATOM 602 N N . GLY A 1 81 ? 2.624 5.823 5.634 1.00 94.44 81 GLY A N 1
ATOM 603 C CA . GLY A 1 81 ? 1.847 4.593 5.495 1.00 94.44 81 GLY A CA 1
ATOM 604 C C . GLY A 1 81 ? 2.682 3.317 5.548 1.00 94.44 81 GLY A C 1
ATOM 605 O O . GLY A 1 81 ? 3.841 3.316 5.961 1.00 94.44 81 GLY A O 1
ATOM 606 N N . THR A 1 82 ? 2.080 2.206 5.128 1.00 95.25 82 THR A N 1
ATOM 607 C CA . THR A 1 82 ? 2.766 0.917 4.978 1.00 95.25 82 THR A CA 1
ATOM 608 C C . THR A 1 82 ? 2.831 0.509 3.516 1.00 95.25 82 THR A C 1
ATOM 610 O O . THR A 1 82 ? 1.826 0.507 2.819 1.00 95.25 82 THR A O 1
ATOM 613 N N . PHE A 1 83 ? 4.020 0.129 3.071 1.00 94.81 83 PHE A N 1
ATOM 614 C CA . PHE A 1 83 ? 4.354 -0.230 1.704 1.00 94.81 83 PHE A CA 1
ATOM 615 C C . PHE A 1 83 ? 4.756 -1.699 1.666 1.00 94.81 83 PHE A C 1
ATOM 617 O O . PHE A 1 83 ? 5.559 -2.154 2.480 1.00 94.81 83 PHE A O 1
ATOM 624 N N . LEU A 1 84 ? 4.168 -2.448 0.745 1.00 93.62 84 LEU A N 1
ATOM 625 C CA . LEU A 1 84 ? 4.255 -3.895 0.628 1.00 93.62 84 LEU A CA 1
ATOM 626 C C . LEU A 1 84 ? 4.717 -4.229 -0.785 1.00 93.62 84 LEU A C 1
ATOM 628 O O . LEU A 1 84 ? 4.105 -3.796 -1.763 1.00 93.62 84 LEU A O 1
ATOM 632 N N . ARG A 1 85 ? 5.791 -5.003 -0.894 1.00 91.69 85 ARG A N 1
ATOM 633 C CA . ARG A 1 85 ? 6.313 -5.492 -2.167 1.00 91.69 85 ARG A CA 1
ATOM 634 C C . ARG A 1 85 ? 5.919 -6.949 -2.348 1.00 91.69 85 ARG A C 1
ATOM 636 O O . ARG A 1 85 ? 6.205 -7.778 -1.488 1.00 91.69 85 ARG A O 1
ATOM 643 N N . TYR A 1 86 ? 5.316 -7.251 -3.484 1.00 89.69 86 TYR A N 1
ATOM 644 C CA . TYR A 1 86 ? 5.027 -8.595 -3.977 1.00 89.69 86 TYR A CA 1
ATOM 645 C C . TYR A 1 86 ? 5.857 -8.854 -5.236 1.00 89.69 86 TYR A C 1
ATOM 647 O O . TYR A 1 86 ? 6.486 -7.935 -5.754 1.00 89.69 86 TYR A O 1
ATOM 655 N N . SER A 1 87 ? 5.838 -10.086 -5.744 1.00 84.62 87 SER A N 1
ATOM 656 C CA . SER A 1 87 ? 6.545 -10.463 -6.976 1.00 84.62 87 SER A CA 1
ATOM 657 C C . SER A 1 87 ? 6.200 -9.573 -8.175 1.00 84.62 87 SER A C 1
ATOM 659 O O . SER A 1 87 ? 7.096 -9.073 -8.836 1.00 84.62 87 SER A O 1
ATOM 661 N N . ASN A 1 88 ? 4.910 -9.331 -8.427 1.00 86.06 88 ASN A N 1
ATOM 662 C CA . ASN A 1 88 ? 4.458 -8.575 -9.608 1.00 86.06 88 ASN A CA 1
ATOM 663 C C . ASN A 1 88 ? 3.854 -7.200 -9.288 1.00 86.06 88 ASN A C 1
ATOM 665 O O . A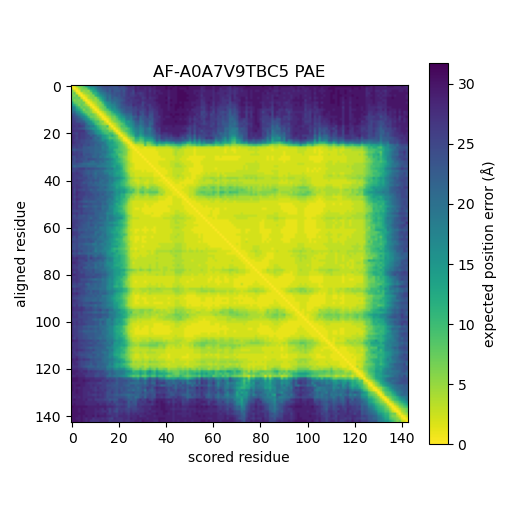SN A 1 88 ? 3.513 -6.444 -10.198 1.00 86.06 88 ASN A O 1
ATOM 669 N N . ASN A 1 89 ? 3.648 -6.895 -8.008 1.00 92.19 89 ASN A N 1
ATOM 670 C CA . ASN A 1 89 ? 2.890 -5.727 -7.576 1.00 92.19 89 ASN A CA 1
ATOM 671 C C . ASN A 1 89 ? 3.555 -5.053 -6.383 1.00 92.19 89 ASN A C 1
ATOM 673 O O . ASN A 1 89 ? 4.155 -5.703 -5.528 1.00 92.19 89 ASN A O 1
ATOM 677 N N . MET A 1 90 ? 3.344 -3.751 -6.267 1.00 94.12 90 MET A N 1
ATOM 678 C CA . MET A 1 90 ? 3.663 -2.988 -5.072 1.00 94.12 90 MET A CA 1
ATOM 679 C C . MET A 1 90 ? 2.416 -2.282 -4.571 1.00 94.12 90 MET A C 1
ATOM 681 O O . MET A 1 90 ? 1.665 -1.704 -5.359 1.00 94.12 90 MET A O 1
ATOM 685 N N . VAL A 1 91 ? 2.199 -2.332 -3.260 1.00 97.12 91 VAL A N 1
ATOM 686 C CA . VAL A 1 91 ? 1.035 -1.727 -2.618 1.00 97.12 91 VAL A CA 1
ATOM 687 C C . VAL A 1 91 ? 1.466 -0.751 -1.539 1.00 97.12 91 VAL A C 1
ATOM 689 O O . VAL A 1 91 ? 2.164 -1.134 -0.609 1.00 97.12 91 VAL A O 1
ATOM 692 N N . GLY A 1 92 ? 1.010 0.495 -1.624 1.00 97.19 92 GLY A N 1
ATOM 693 C CA . GLY A 1 92 ? 1.100 1.472 -0.541 1.00 97.19 92 GLY A CA 1
ATOM 694 C C . GLY A 1 92 ? -0.259 1.656 0.118 1.00 97.19 92 GLY A C 1
ATOM 695 O O . GLY A 1 92 ? -1.230 1.934 -0.575 1.00 97.19 92 GLY A O 1
ATOM 696 N N . ILE A 1 93 ? -0.338 1.513 1.436 1.00 97.75 93 ILE A N 1
ATOM 697 C CA . ILE A 1 93 ? -1.548 1.717 2.235 1.00 97.75 93 ILE A CA 1
ATOM 698 C C . ILE A 1 93 ? -1.317 2.929 3.133 1.00 97.75 93 ILE A C 1
ATOM 700 O O . ILE A 1 93 ? -0.478 2.893 4.036 1.00 97.75 93 ILE A O 1
ATOM 704 N N . THR A 1 94 ? -2.074 3.994 2.897 1.00 97.31 94 THR A N 1
ATOM 705 C CA . THR A 1 94 ? -1.997 5.257 3.639 1.00 97.31 94 THR A CA 1
ATOM 706 C C . THR A 1 94 ? -3.313 5.540 4.357 1.00 97.31 94 THR A C 1
ATOM 708 O O . THR A 1 94 ? -4.322 4.865 4.127 1.00 97.31 94 THR A O 1
ATOM 711 N N . ALA A 1 95 ? -3.321 6.557 5.223 1.00 96.44 95 ALA A N 1
ATOM 712 C CA . ALA A 1 95 ? -4.567 7.099 5.757 1.00 96.44 95 ALA A CA 1
ATOM 713 C C . ALA A 1 95 ? -5.513 7.507 4.611 1.00 96.44 95 ALA A C 1
ATOM 715 O O . ALA A 1 95 ? -5.063 7.958 3.551 1.00 96.44 95 ALA A O 1
ATOM 716 N N . GLY A 1 96 ? -6.806 7.261 4.804 1.00 93.69 96 GLY A N 1
ATOM 717 C CA . GLY A 1 96 ? -7.881 7.712 3.927 1.00 93.69 96 GLY A CA 1
ATOM 718 C C . GLY A 1 96 ? -8.835 8.632 4.680 1.00 93.69 96 GLY A C 1
ATOM 719 O O . GLY A 1 96 ? -8.655 8.874 5.872 1.00 93.69 96 GLY A O 1
ATOM 720 N N . GLU A 1 97 ? -9.852 9.110 3.970 1.00 90.62 97 GLU A N 1
ATOM 721 C CA . GLU A 1 97 ? -10.931 9.919 4.532 1.00 90.62 97 GLU A CA 1
ATOM 722 C C . GLU A 1 97 ? -12.269 9.193 4.335 1.00 90.62 97 GLU A C 1
ATOM 724 O O . GLU A 1 97 ? -12.591 8.840 3.196 1.00 90.62 97 GLU A O 1
ATOM 729 N N . PRO A 1 98 ? -13.058 8.960 5.402 1.00 93.31 98 PRO A N 1
ATOM 730 C CA . PRO A 1 98 ? -12.802 9.319 6.809 1.00 93.31 98 PRO A CA 1
ATOM 731 C C . PRO A 1 98 ? -11.667 8.491 7.447 1.00 93.31 98 PRO A C 1
ATOM 733 O O . PRO A 1 98 ? -11.256 7.481 6.893 1.00 93.31 98 PRO A O 1
ATOM 736 N N . ALA A 1 99 ? -11.202 8.842 8.653 1.00 90.62 99 ALA A N 1
ATOM 737 C CA . ALA A 1 99 ? -10.095 8.145 9.341 1.00 90.62 99 ALA A CA 1
ATOM 738 C C . ALA A 1 99 ? -10.311 6.629 9.592 1.00 90.62 99 ALA A C 1
ATOM 740 O O . ALA A 1 99 ? -9.367 5.896 9.901 1.00 90.62 99 ALA A O 1
ATOM 741 N N . SER A 1 100 ? -11.549 6.140 9.470 1.00 93.19 100 SER A N 1
ATOM 742 C CA . SER A 1 100 ? -11.878 4.709 9.479 1.00 93.19 100 SER A CA 1
ATOM 743 C C . SER A 1 100 ? -11.542 3.990 8.163 1.00 93.19 100 SER A C 1
ATOM 745 O O . SER A 1 100 ? -11.601 2.761 8.118 1.00 93.19 100 SER A O 1
ATOM 747 N N . HIS A 1 101 ? -11.173 4.728 7.115 1.00 96.94 101 HIS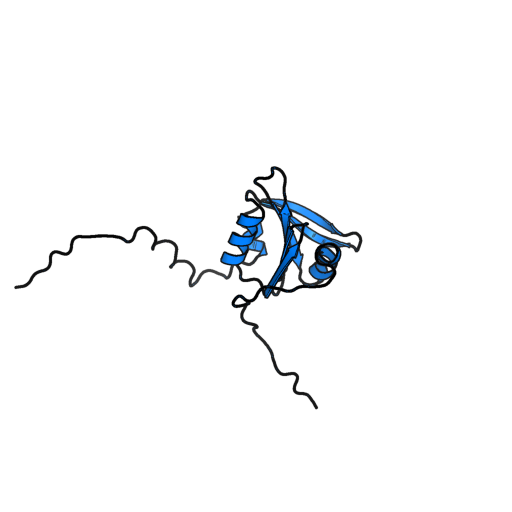 A N 1
ATOM 748 C CA . HIS A 1 101 ? -10.800 4.246 5.790 1.00 96.94 101 HIS A CA 1
ATOM 749 C C . HIS A 1 101 ? -9.285 4.304 5.570 1.00 96.94 101 HIS A C 1
ATOM 751 O O . HIS A 1 101 ? -8.513 4.904 6.324 1.00 96.94 101 HIS A O 1
ATOM 757 N N . SER A 1 102 ? -8.848 3.662 4.494 1.00 97.25 102 SER A N 1
ATOM 758 C CA . SER A 1 102 ? -7.480 3.731 3.999 1.00 97.25 102 SER A CA 1
ATOM 759 C C . SER A 1 102 ? -7.473 3.948 2.499 1.00 97.25 102 SER A C 1
ATOM 761 O O . SER A 1 102 ? -8.378 3.513 1.787 1.00 97.25 102 SER A O 1
ATOM 763 N N . THR A 1 103 ? -6.424 4.608 2.019 1.00 98.06 103 THR A N 1
ATOM 764 C CA . THR A 1 103 ? -6.158 4.698 0.585 1.00 98.06 103 THR A CA 1
ATOM 765 C C . THR A 1 103 ? -5.118 3.651 0.229 1.00 98.06 103 THR A C 1
ATOM 767 O O . THR A 1 103 ? -4.028 3.653 0.804 1.00 98.06 103 THR A O 1
ATOM 770 N N . ALA A 1 104 ? -5.438 2.767 -0.714 1.00 98.00 104 ALA A N 1
ATOM 771 C CA . ALA A 1 104 ? -4.467 1.830 -1.265 1.00 98.00 104 ALA A CA 1
ATOM 772 C C . ALA A 1 104 ? -4.035 2.268 -2.669 1.00 98.00 104 ALA A C 1
ATOM 774 O O . ALA A 1 104 ? -4.852 2.635 -3.513 1.00 98.00 104 ALA A O 1
ATOM 775 N N . TYR A 1 105 ? -2.734 2.211 -2.915 1.00 98.00 105 TYR A N 1
ATOM 776 C CA . TYR A 1 105 ? -2.102 2.460 -4.202 1.00 98.00 105 TYR A CA 1
ATOM 777 C C . TYR A 1 105 ? -1.515 1.151 -4.695 1.00 98.00 105 TYR A C 1
ATOM 779 O O . TYR A 1 105 ? -0.650 0.602 -4.026 1.00 98.00 105 TYR A O 1
ATOM 787 N N . LEU A 1 106 ? -1.966 0.660 -5.842 1.00 97.38 106 LEU A N 1
ATOM 788 C CA . LEU A 1 106 ? -1.454 -0.547 -6.481 1.00 97.38 106 LEU A CA 1
ATOM 789 C C . LEU A 1 106 ? -0.673 -0.163 -7.735 1.00 97.38 106 LEU A C 1
ATOM 791 O O . LEU A 1 106 ? -1.268 0.275 -8.721 1.00 97.38 106 LEU A O 1
ATOM 795 N N . ALA A 1 107 ? 0.635 -0.367 -7.717 1.00 95.62 107 ALA A N 1
ATOM 796 C CA . ALA A 1 107 ? 1.484 -0.253 -8.894 1.00 95.62 107 ALA A CA 1
ATOM 797 C C . ALA A 1 107 ? 1.945 -1.642 -9.348 1.00 95.62 107 ALA A C 1
ATOM 799 O O . ALA A 1 107 ? 2.019 -2.579 -8.546 1.00 95.62 107 ALA A O 1
ATOM 800 N N . ASP A 1 108 ? 2.269 -1.769 -10.632 1.00 91.25 108 ASP A N 1
ATOM 801 C CA . ASP A 1 108 ? 3.076 -2.895 -11.093 1.00 91.25 108 ASP A CA 1
ATOM 802 C C . ASP A 1 108 ? 4.498 -2.792 -10.516 1.00 91.25 108 ASP A C 1
ATOM 804 O O . ASP A 1 108 ? 4.908 -1.747 -10.013 1.00 91.25 108 ASP A O 1
ATOM 808 N N . GLU A 1 109 ? 5.262 -3.882 -10.544 1.00 83.00 109 GLU A N 1
ATOM 809 C CA . GLU A 1 109 ? 6.632 -3.865 -10.016 1.00 83.00 109 GLU A CA 1
ATOM 810 C C . GLU A 1 109 ? 7.506 -2.802 -10.716 1.00 83.00 109 GLU A C 1
ATOM 812 O O . GLU A 1 109 ? 8.220 -2.044 -10.057 1.00 83.00 109 GLU A O 1
ATOM 817 N N . ARG A 1 110 ? 7.403 -2.705 -12.051 1.00 81.31 110 ARG A N 1
ATOM 818 C CA . ARG A 1 110 ? 8.244 -1.830 -12.882 1.00 81.31 110 ARG A CA 1
ATOM 819 C C . ARG A 1 110 ? 8.048 -0.346 -12.563 1.00 81.31 110 ARG A C 1
ATOM 821 O O . ARG A 1 110 ? 9.034 0.371 -12.421 1.00 81.31 110 ARG A O 1
ATOM 828 N N . GLY A 1 111 ? 6.805 0.124 -12.479 1.00 85.12 111 GLY A N 1
ATOM 829 C CA . GLY A 1 111 ? 6.473 1.508 -12.139 1.00 85.12 111 GLY A CA 1
ATOM 830 C C . GLY A 1 111 ? 6.419 1.759 -10.633 1.00 85.12 111 GLY A C 1
ATOM 831 O O . GLY A 1 111 ? 6.589 2.894 -10.192 1.00 85.12 111 GLY A O 1
ATOM 832 N N . GLY A 1 112 ? 6.227 0.712 -9.831 1.00 87.00 112 GLY A N 1
ATOM 833 C CA . GLY A 1 112 ? 6.087 0.796 -8.382 1.00 87.00 112 GLY A CA 1
ATOM 834 C C . GLY A 1 112 ? 7.334 1.309 -7.677 1.00 87.00 112 GLY A C 1
ATOM 835 O O . GLY A 1 112 ? 7.208 2.130 -6.772 1.00 87.00 112 GLY A O 1
ATOM 836 N N . TYR A 1 113 ? 8.537 0.912 -8.107 1.00 87.06 113 TYR A N 1
ATOM 837 C CA . TYR A 1 113 ? 9.770 1.431 -7.500 1.00 87.06 113 TYR A CA 1
ATOM 838 C C . TYR A 1 113 ? 9.867 2.951 -7.615 1.00 87.06 113 TYR A C 1
ATOM 840 O O . TYR A 1 113 ? 10.187 3.603 -6.626 1.00 87.06 113 TYR A O 1
ATOM 848 N N . ALA A 1 114 ? 9.559 3.507 -8.789 1.00 88.75 114 ALA A N 1
ATOM 849 C CA . ALA A 1 114 ? 9.573 4.947 -9.018 1.00 88.75 114 ALA A CA 1
ATOM 850 C C . ALA A 1 114 ? 8.410 5.640 -8.293 1.00 88.75 114 ALA A C 1
ATOM 852 O O . ALA A 1 114 ? 8.637 6.586 -7.542 1.00 88.75 114 ALA A O 1
ATOM 853 N N . PHE A 1 115 ? 7.189 5.107 -8.420 1.00 92.06 115 PHE A N 1
ATOM 854 C CA . PHE A 1 115 ? 5.999 5.656 -7.766 1.00 92.06 115 PHE A CA 1
ATOM 855 C C . PHE A 1 115 ? 6.153 5.728 -6.239 1.00 92.06 115 PHE A C 1
ATOM 857 O O . PHE A 1 115 ? 5.761 6.711 -5.611 1.00 92.06 115 PHE A O 1
ATOM 864 N N . PHE A 1 116 ? 6.734 4.692 -5.624 1.00 92.19 116 PHE A N 1
ATOM 865 C CA . PHE A 1 116 ? 6.903 4.621 -4.175 1.00 92.19 116 PHE A CA 1
ATOM 866 C C . PHE A 1 116 ? 8.215 5.224 -3.669 1.00 92.19 116 PHE A C 1
ATOM 868 O O . PHE A 1 116 ? 8.344 5.429 -2.459 1.00 92.19 116 PHE A O 1
ATOM 875 N N . PHE A 1 117 ? 9.164 5.557 -4.553 1.00 89.06 117 PHE A N 1
ATOM 876 C CA . PHE A 1 117 ? 10.463 6.122 -4.182 1.00 89.06 117 PHE A CA 1
ATOM 877 C C . PHE A 1 117 ? 10.358 7.319 -3.222 1.00 89.06 117 PHE A C 1
ATOM 879 O O . PHE A 1 117 ? 11.068 7.297 -2.217 1.00 89.06 117 PHE A O 1
ATOM 886 N N . PRO A 1 118 ? 9.457 8.307 -3.417 1.00 87.75 118 PRO A N 1
ATOM 887 C CA . PRO A 1 118 ? 9.340 9.443 -2.498 1.00 87.75 118 PRO A CA 1
ATOM 888 C C . PRO A 1 118 ? 8.918 9.049 -1.077 1.00 87.75 118 PRO A C 1
ATOM 890 O O . PRO A 1 118 ? 9.225 9.757 -0.123 1.00 87.75 118 PRO A O 1
ATOM 893 N N . TYR A 1 119 ? 8.227 7.917 -0.922 1.00 87.19 119 TYR A N 1
ATOM 894 C CA . TYR A 1 119 ? 7.723 7.453 0.370 1.00 87.19 119 TYR A CA 1
ATOM 895 C C . TYR A 1 119 ? 8.703 6.531 1.090 1.00 87.19 119 TYR A C 1
ATOM 897 O O . TYR A 1 119 ? 8.795 6.565 2.317 1.00 87.19 119 TYR A O 1
ATOM 905 N N . VAL A 1 120 ? 9.422 5.689 0.341 1.00 86.56 120 VAL A N 1
ATOM 906 C CA . VAL A 1 120 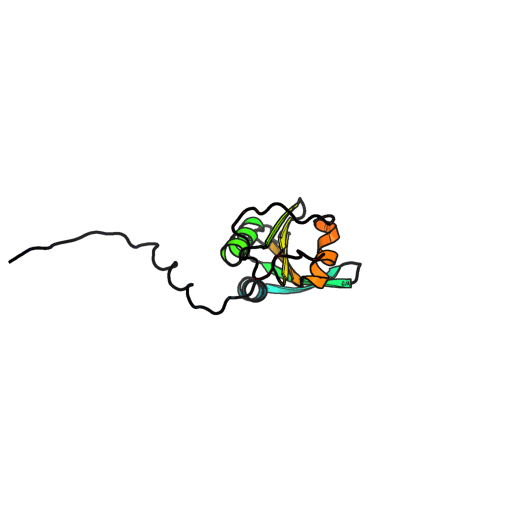? 10.362 4.703 0.896 1.00 86.56 120 VAL A CA 1
ATOM 907 C C . VAL A 1 120 ? 11.826 5.131 0.754 1.00 86.56 120 VAL A C 1
ATOM 909 O O . VAL A 1 120 ? 12.713 4.450 1.249 1.00 86.56 120 VAL A O 1
ATOM 912 N N . GLY A 1 121 ? 12.139 6.242 0.091 1.00 82.00 121 GLY A N 1
ATOM 913 C CA . GLY A 1 121 ? 13.514 6.736 -0.069 1.00 82.00 121 GLY A CA 1
ATOM 914 C C . GLY A 1 121 ? 14.475 5.719 -0.696 1.00 82.00 121 GLY A C 1
ATOM 915 O O . GLY A 1 121 ? 15.644 5.685 -0.336 1.00 82.00 121 GLY A O 1
ATOM 916 N N . GLY A 1 122 ? 13.971 4.826 -1.553 1.00 74.81 122 GLY A N 1
ATOM 917 C CA . GLY A 1 122 ? 14.763 3.793 -2.232 1.00 74.81 122 GLY A CA 1
ATOM 918 C C . GLY A 1 122 ? 15.082 2.529 -1.424 1.00 74.81 122 GLY A C 1
ATOM 919 O O . GLY A 1 122 ? 15.537 1.557 -2.021 1.00 74.81 122 GLY A O 1
ATOM 920 N N . PHE A 1 123 ? 14.800 2.477 -0.116 1.00 72.69 123 PHE A N 1
ATOM 921 C CA . PHE A 1 123 ? 15.046 1.260 0.672 1.00 72.69 123 PHE A CA 1
ATOM 922 C C . PHE A 1 123 ? 13.753 0.474 0.903 1.00 72.69 123 PHE A C 1
ATOM 924 O O . PHE A 1 123 ? 12.802 0.952 1.526 1.00 72.69 123 PHE A O 1
ATOM 931 N N . TRP A 1 124 ? 13.746 -0.767 0.439 1.00 75.19 124 TRP A N 1
ATOM 932 C CA . TRP A 1 124 ? 12.766 -1.782 0.811 1.00 75.19 124 TRP A CA 1
ATOM 933 C C . TRP A 1 124 ? 13.427 -2.679 1.863 1.00 75.19 124 TRP A C 1
ATOM 935 O O . TRP A 1 124 ? 14.610 -2.991 1.727 1.00 75.19 124 TRP A O 1
ATOM 945 N N . GLY A 1 125 ? 12.732 -2.992 2.959 1.00 64.81 125 GLY A N 1
ATOM 946 C CA . GLY A 1 125 ? 13.307 -3.865 3.983 1.00 64.81 125 GLY A CA 1
ATOM 947 C C . GLY A 1 125 ? 12.691 -3.738 5.370 1.00 64.81 125 GLY A C 1
ATOM 948 O O . GLY A 1 125 ? 12.771 -2.675 5.983 1.00 64.81 125 GLY A O 1
ATOM 949 N N . THR A 1 126 ? 12.134 -4.852 5.869 1.00 53.22 126 THR A N 1
ATOM 950 C CA . THR A 1 126 ? 12.156 -5.354 7.276 1.00 53.22 126 THR A CA 1
ATOM 951 C C . THR A 1 126 ? 11.313 -6.629 7.486 1.00 53.22 126 THR A C 1
ATOM 953 O O . THR A 1 126 ? 11.338 -7.197 8.582 1.00 53.22 126 THR A O 1
ATOM 956 N N . TYR A 1 127 ? 10.573 -7.135 6.486 1.00 45.22 127 TYR A N 1
ATOM 957 C CA . TYR A 1 127 ? 9.734 -8.326 6.683 1.00 45.22 127 TYR A CA 1
ATOM 958 C C . TYR A 1 127 ? 10.567 -9.621 6.752 1.00 45.22 127 TYR A C 1
ATOM 960 O O . TYR A 1 127 ? 11.165 -10.035 5.767 1.00 45.22 127 TYR A O 1
ATOM 968 N N . ARG A 1 128 ? 10.586 -10.276 7.925 1.00 46.12 128 ARG A N 1
ATOM 969 C CA . ARG A 1 128 ? 11.258 -11.572 8.186 1.00 46.12 128 ARG A CA 1
ATOM 970 C C . ARG A 1 128 ? 10.295 -12.770 8.278 1.00 46.12 128 ARG A C 1
ATOM 972 O O . ARG A 1 128 ? 10.661 -13.811 8.816 1.00 46.12 128 ARG A O 1
ATOM 979 N N . GLY A 1 129 ? 9.042 -12.615 7.839 1.00 47.75 129 GLY A N 1
ATOM 980 C CA . GLY A 1 129 ? 8.106 -13.746 7.749 1.00 47.75 129 GLY A CA 1
ATOM 981 C C . GLY A 1 129 ? 8.474 -14.678 6.589 1.00 47.75 129 GLY A C 1
ATOM 982 O O . GLY A 1 129 ? 9.314 -14.291 5.778 1.00 47.75 129 GLY A O 1
ATOM 983 N N . PRO A 1 130 ? 7.871 -15.879 6.474 1.00 40.94 130 PRO A N 1
ATOM 984 C CA . PRO A 1 130 ? 8.037 -16.699 5.281 1.00 40.94 130 PRO A CA 1
ATOM 985 C C . PRO A 1 130 ? 7.590 -15.853 4.088 1.00 40.94 130 PRO A C 1
ATOM 987 O O . PRO A 1 130 ? 6.405 -15.542 3.943 1.00 40.94 130 PRO A O 1
ATOM 990 N N . SER A 1 131 ? 8.567 -15.391 3.310 1.00 46.66 131 SER A N 1
ATOM 991 C CA . SER A 1 131 ? 8.336 -14.652 2.079 1.00 46.66 131 SER A CA 1
ATOM 992 C C . SER A 1 131 ? 7.478 -15.517 1.157 1.00 46.66 131 SER A C 1
ATOM 994 O O . SER A 1 1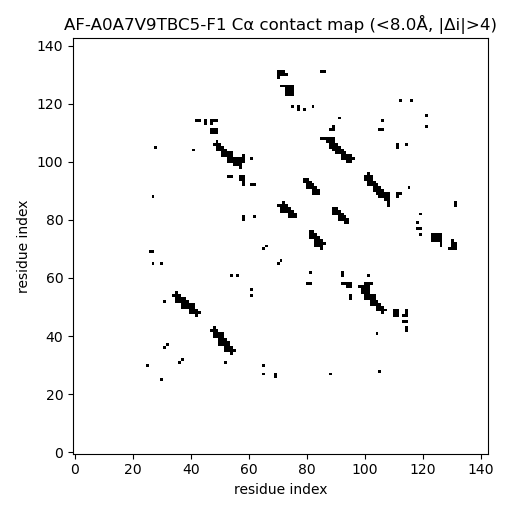31 ? 7.396 -16.738 1.347 1.00 46.66 131 SER A O 1
ATOM 996 N N . GLU A 1 132 ? 6.881 -14.929 0.113 1.00 44.81 132 GLU A N 1
ATOM 997 C CA . GLU A 1 132 ? 6.592 -15.744 -1.070 1.00 44.81 132 GLU A CA 1
ATOM 998 C C . GLU A 1 132 ? 7.827 -16.609 -1.320 1.00 44.81 132 GLU A C 1
ATOM 1000 O O . GLU A 1 132 ? 8.954 -16.103 -1.345 1.00 44.81 132 GLU A O 1
ATOM 1005 N N . SER A 1 133 ? 7.634 -17.927 -1.334 1.00 42.41 133 SER A N 1
ATOM 1006 C CA . SER A 1 133 ? 8.717 -18.855 -1.602 1.00 42.41 133 SER A CA 1
ATOM 1007 C C . SER A 1 133 ? 9.335 -18.383 -2.906 1.00 42.41 133 SER A C 1
ATOM 1009 O O . SER A 1 133 ? 8.645 -18.386 -3.925 1.00 42.41 133 SER A O 1
ATOM 1011 N N . PHE A 1 134 ? 10.577 -17.899 -2.854 1.00 42.38 134 PHE A N 1
ATOM 1012 C CA . PHE A 1 134 ? 11.326 -17.493 -4.031 1.00 42.38 134 PHE A CA 1
ATOM 1013 C C . PHE A 1 134 ? 11.318 -18.685 -4.996 1.00 42.38 134 PHE A C 1
ATOM 1015 O O . PHE A 1 134 ? 12.072 -19.642 -4.829 1.00 42.38 134 PHE A O 1
ATOM 1022 N N . ARG A 1 135 ? 10.409 -18.687 -5.976 1.00 46.81 135 ARG A N 1
ATOM 1023 C CA . ARG A 1 135 ? 10.431 -19.649 -7.073 1.00 46.81 135 ARG A CA 1
ATOM 1024 C C . ARG A 1 135 ? 11.422 -19.121 -8.101 1.00 46.81 135 ARG A C 1
ATOM 1026 O O . ARG A 1 135 ? 11.038 -18.381 -8.995 1.00 46.81 135 ARG A O 1
ATOM 1033 N N . GLY A 1 136 ? 12.676 -19.548 -7.939 1.00 36.19 136 GLY A N 1
ATOM 1034 C CA . GLY A 1 136 ? 13.754 -19.439 -8.927 1.00 36.19 136 GLY A CA 1
ATOM 1035 C C . GLY A 1 136 ? 14.515 -18.107 -8.877 1.00 36.19 136 GLY A C 1
ATOM 1036 O O . GLY A 1 136 ? 13.917 -17.050 -8.969 1.00 36.19 136 GLY A O 1
ATOM 1037 N N . GLY A 1 137 ? 15.836 -18.062 -8.736 1.00 37.16 137 GLY A N 1
ATOM 1038 C CA . GLY A 1 137 ? 16.809 -19.132 -8.593 1.00 37.16 137 GLY A CA 1
ATOM 1039 C C . GLY A 1 137 ? 18.137 -18.559 -8.095 1.00 37.16 137 GLY A C 1
ATOM 1040 O O . GLY A 1 137 ? 18.588 -17.514 -8.553 1.00 37.16 137 GLY A O 1
ATOM 1041 N N . GLY A 1 138 ? 18.765 -19.254 -7.151 1.00 35.56 138 GLY A N 1
ATOM 1042 C CA . GLY A 1 138 ? 20.225 -19.335 -7.149 1.00 35.56 138 GLY A CA 1
ATOM 1043 C C . GLY A 1 138 ? 20.645 -20.491 -8.071 1.00 35.56 138 GLY A C 1
ATOM 1044 O O . GLY A 1 138 ? 19.811 -21.369 -8.308 1.00 35.56 138 GLY A O 1
ATOM 1045 N N . PRO A 1 139 ? 21.890 -20.551 -8.579 1.00 40.97 139 PRO A N 1
ATOM 1046 C CA . PRO A 1 139 ? 23.045 -19.717 -8.255 1.00 40.97 139 PRO A CA 1
ATOM 1047 C C . PRO A 1 139 ? 23.619 -19.000 -9.495 1.00 40.97 139 PRO A C 1
ATOM 1049 O O . PRO A 1 139 ? 23.889 -19.628 -10.515 1.00 40.97 139 PRO A O 1
ATOM 1052 N N . ALA A 1 140 ? 23.952 -17.714 -9.391 1.00 38.16 140 ALA A N 1
ATOM 1053 C CA . ALA A 1 140 ? 25.011 -17.162 -10.239 1.00 38.16 140 ALA A CA 1
ATOM 1054 C C . ALA A 1 140 ? 26.370 -17.569 -9.640 1.00 38.16 140 ALA A C 1
ATOM 1056 O O . ALA A 1 140 ? 27.109 -16.750 -9.107 1.00 38.16 140 ALA A O 1
ATOM 1057 N N . GLY A 1 141 ? 26.658 -18.872 -9.665 1.00 44.94 141 GLY A N 1
ATOM 1058 C CA . GLY A 1 141 ? 28.023 -19.377 -9.676 1.00 44.94 141 GLY A CA 1
ATOM 1059 C C . GLY A 1 141 ? 28.458 -19.377 -11.134 1.00 44.94 141 GLY A C 1
ATOM 1060 O O . GLY A 1 141 ? 28.032 -20.239 -11.898 1.00 44.94 141 GLY A O 1
ATOM 1061 N N . GLY A 1 142 ? 29.229 -18.374 -11.540 1.00 38.19 142 GLY A N 1
ATOM 1062 C CA . GLY A 1 142 ? 29.590 -18.182 -12.938 1.00 38.19 142 GLY A CA 1
ATOM 1063 C C . GLY A 1 142 ? 30.926 -17.476 -13.102 1.00 38.19 142 GLY A C 1
ATOM 1064 O O . GLY A 1 142 ? 30.925 -16.276 -13.332 1.00 38.19 142 GLY A O 1
ATOM 1065 N N . LYS A 1 143 ? 31.987 -18.297 -13.056 1.00 33.84 143 LYS A N 1
ATOM 1066 C CA . LYS A 1 143 ? 33.365 -18.110 -13.559 1.00 33.84 143 LYS A CA 1
ATOM 1067 C C . LYS A 1 143 ? 34.249 -17.097 -12.831 1.00 33.84 143 LYS A C 1
ATOM 1069 O O . LYS A 1 143 ? 34.056 -15.880 -13.002 1.00 33.84 143 LYS A O 1
#

Secondary structure (DSSP, 8-state):
-----------TT-TTSSTTSSS----HHHHHHHHSEEEEEEE-TTS-EEEEEEESS-HHHHHHHHHHHS--SEEEEETTEEEEE-SSEEEEEEE-SSTT-EEEEEEEHHHHHHHHHHHHTT------S--S---S-------

Radius of gyration: 20.07 Å; Cα contacts (8 Å, |Δi|>4): 220; chains: 1; bounding box: 56×69×40 Å

Mean predicted aligned error: 12.35 Å

Sequence (143 aa):
MKSILIALALIGAGGLGLFWVLGPRESVRDYLDKTCRSTGIATDPGGSRARRYDCPRTPKAMTGALREAHKPADQRTTTSGTFLRYSNNMVGITAGEPASHSTAYLADERGGYAFFFPYVGGFWGTYRGPSESFRGGGPAGGK

Solvent-accessible surface area (backbone atoms only — not comparable to full-atom values): 8610 Å² total; per-residue (Å²): 135,81,86,82,91,79,79,89,78,86,73,83,91,59,84,82,73,74,76,71,84,78,60,81,82,75,45,75,63,55,52,43,66,74,68,24,46,76,76,51,76,44,68,40,99,89,68,26,54,24,41,29,27,48,26,90,31,30,39,68,57,46,53,50,52,48,47,71,79,44,55,44,56,29,31,39,77,51,98,73,31,40,35,37,33,41,94,67,33,24,38,39,33,19,77,29,86,60,79,61,15,12,30,36,33,43,15,44,45,84,34,22,59,66,52,42,25,88,75,47,72,79,60,82,64,74,58,82,63,83,40,55,75,81,82,76,78,84,74,94,79,76,133